Protein AF-A0A1N6XEJ8-F1 (afdb_monomer)

pLDDT: mean 92.69, std 7.38, range [59.66, 98.38]

Structure (mmCIF, N/CA/C/O backbone):
data_AF-A0A1N6XEJ8-F1
#
_entry.id   AF-A0A1N6XEJ8-F1
#
loop_
_atom_site.group_PDB
_atom_site.id
_atom_site.type_symbol
_atom_site.label_atom_id
_atom_site.label_alt_id
_atom_site.label_comp_id
_atom_site.label_asym_id
_atom_site.label_entity_id
_atom_site.label_seq_id
_atom_site.pdbx_PDB_ins_code
_atom_site.Cartn_x
_atom_site.Cartn_y
_atom_site.Cartn_z
_atom_site.occupancy
_atom_site.B_iso_or_equiv
_atom_site.auth_seq_id
_atom_site.auth_comp_id
_atom_site.auth_asym_id
_atom_site.auth_atom_id
_atom_site.pdbx_PDB_model_num
ATOM 1 N N . MET A 1 1 ? 18.202 -12.005 -12.729 1.00 87.31 1 MET A N 1
ATOM 2 C CA . MET A 1 1 ? 17.990 -10.669 -12.115 1.00 87.31 1 MET A CA 1
ATOM 3 C C . MET A 1 1 ? 16.528 -10.241 -12.199 1.00 87.31 1 MET A C 1
ATOM 5 O O . MET A 1 1 ? 15.928 -10.116 -11.146 1.00 87.31 1 MET A O 1
ATOM 9 N N . ARG A 1 2 ? 15.918 -10.101 -13.391 1.00 94.50 2 ARG A N 1
ATOM 10 C CA . ARG A 1 2 ? 14.483 -9.757 -13.540 1.00 94.50 2 ARG A CA 1
ATOM 11 C C . ARG A 1 2 ? 13.550 -10.636 -12.692 1.00 94.50 2 ARG A C 1
ATOM 13 O O . ARG A 1 2 ? 12.811 -10.110 -11.870 1.00 94.50 2 ARG A O 1
ATOM 20 N N . ASP A 1 3 ? 13.650 -11.954 -12.832 1.00 97.25 3 ASP A N 1
ATOM 21 C CA . ASP A 1 3 ? 12.742 -12.891 -12.148 1.00 97.25 3 ASP A CA 1
ATOM 22 C C . ASP A 1 3 ? 12.876 -12.854 -10.624 1.00 97.25 3 ASP A C 1
ATOM 24 O O . ASP A 1 3 ? 11.913 -13.097 -9.906 1.00 97.25 3 ASP A O 1
ATOM 28 N N . LEU A 1 4 ? 14.065 -12.512 -10.116 1.00 97.75 4 LEU A N 1
ATOM 29 C CA . LEU A 1 4 ? 14.288 -12.321 -8.683 1.00 97.75 4 LEU A CA 1
ATOM 30 C C . LEU A 1 4 ? 13.461 -11.141 -8.159 1.00 97.75 4 LEU A C 1
ATOM 32 O O . LEU A 1 4 ? 12.858 -11.247 -7.094 1.00 97.75 4 LEU A O 1
ATOM 36 N N . PHE A 1 5 ? 13.422 -10.034 -8.906 1.00 94.75 5 PHE A N 1
ATOM 37 C CA . PHE A 1 5 ? 12.624 -8.868 -8.537 1.00 94.75 5 PHE A CA 1
ATOM 38 C C . PHE A 1 5 ? 11.131 -9.161 -8.642 1.00 94.75 5 PHE A C 1
ATOM 40 O O . PHE A 1 5 ? 10.413 -8.861 -7.695 1.00 94.75 5 PHE A O 1
ATOM 47 N N . ILE A 1 6 ? 10.680 -9.810 -9.721 1.00 96.25 6 ILE A N 1
ATOM 48 C CA . ILE A 1 6 ? 9.270 -10.207 -9.877 1.00 96.25 6 ILE A CA 1
ATOM 49 C C . ILE A 1 6 ? 8.830 -11.063 -8.685 1.00 96.25 6 ILE A C 1
ATOM 51 O O . ILE A 1 6 ? 7.902 -10.683 -7.977 1.00 96.25 6 ILE A O 1
ATOM 55 N N . LYS A 1 7 ? 9.579 -12.127 -8.367 1.00 98.19 7 LYS A N 1
ATOM 56 C CA . LYS A 1 7 ? 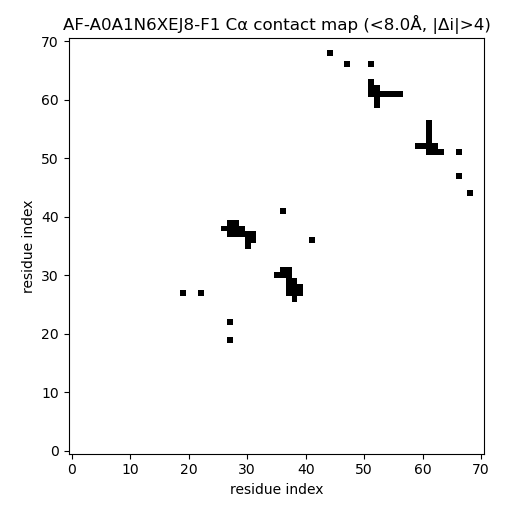9.289 -12.988 -7.210 1.00 98.19 7 LYS A CA 1
ATOM 57 C C . LYS A 1 7 ? 9.266 -12.224 -5.888 1.00 98.19 7 LYS A C 1
ATOM 59 O O . LYS A 1 7 ? 8.478 -12.539 -5.002 1.00 98.19 7 LYS A O 1
ATOM 64 N N . ARG A 1 8 ? 10.137 -11.224 -5.722 1.00 97.69 8 ARG A N 1
ATOM 65 C CA . ARG A 1 8 ? 10.162 -10.397 -4.510 1.00 97.69 8 ARG A CA 1
ATOM 66 C C . ARG A 1 8 ? 8.921 -9.505 -4.412 1.00 97.69 8 ARG A C 1
ATOM 68 O O . ARG A 1 8 ? 8.358 -9.405 -3.326 1.00 97.69 8 ARG A O 1
ATOM 75 N N . PHE A 1 9 ? 8.486 -8.893 -5.513 1.00 94.25 9 PHE A N 1
ATOM 76 C CA . PHE A 1 9 ? 7.251 -8.104 -5.551 1.00 94.25 9 PHE A CA 1
ATOM 77 C C . PHE A 1 9 ? 6.016 -8.974 -5.291 1.00 94.25 9 PHE A C 1
ATOM 79 O O . PHE A 1 9 ? 5.175 -8.596 -4.480 1.00 94.25 9 PHE A O 1
ATOM 86 N N . GLU A 1 10 ? 5.945 -10.163 -5.891 1.00 97.31 10 GLU A N 1
ATOM 87 C CA . GLU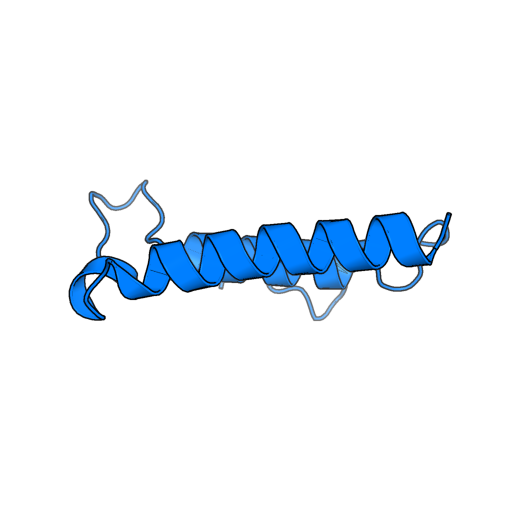 A 1 10 ? 4.877 -11.139 -5.632 1.00 97.31 10 GLU A CA 1
ATOM 88 C C . GLU A 1 10 ? 4.843 -11.570 -4.163 1.00 97.31 10 GLU A C 1
ATOM 90 O O . GLU A 1 10 ? 3.775 -11.622 -3.556 1.00 97.31 10 GLU A O 1
ATOM 95 N N . TYR A 1 11 ? 6.010 -11.815 -3.558 1.00 98.25 11 TYR A N 1
ATOM 96 C CA . TYR A 1 11 ? 6.111 -12.140 -2.137 1.00 98.25 11 TYR A CA 1
ATOM 97 C C . TYR A 1 11 ? 5.561 -11.016 -1.246 1.00 98.25 11 TYR A C 1
ATOM 99 O O . TYR A 1 11 ? 4.778 -11.288 -0.341 1.00 98.25 11 TYR A O 1
ATOM 107 N N . TYR A 1 12 ? 5.921 -9.754 -1.501 1.00 96.38 12 TYR A N 1
ATOM 108 C CA . TYR A 1 12 ? 5.386 -8.636 -0.716 1.00 96.38 12 TYR A CA 1
ATOM 109 C C . TYR A 1 12 ? 3.890 -8.420 -0.937 1.00 96.38 12 TYR A C 1
ATOM 111 O O . TYR A 1 12 ? 3.180 -8.143 0.028 1.00 96.38 12 TYR A O 1
ATOM 119 N N . LYS A 1 13 ? 3.399 -8.606 -2.168 1.00 95.50 13 LYS A N 1
ATOM 120 C CA . LYS A 1 13 ? 1.960 -8.586 -2.439 1.00 95.50 13 LYS A CA 1
ATOM 121 C C . LYS A 1 13 ? 1.242 -9.661 -1.618 1.00 95.50 13 LYS A C 1
ATOM 123 O O . LYS A 1 13 ? 0.272 -9.346 -0.945 1.00 95.50 13 LYS A O 1
ATOM 128 N N . MET A 1 14 ? 1.763 -10.888 -1.606 1.00 98.12 14 MET A N 1
ATOM 129 C CA . MET A 1 14 ? 1.200 -11.996 -0.827 1.00 98.12 14 MET A CA 1
ATOM 130 C C . MET A 1 14 ? 1.163 -11.701 0.677 1.00 98.12 14 MET A C 1
ATOM 132 O O . MET A 1 14 ? 0.190 -12.056 1.337 1.00 98.12 14 MET A O 1
ATOM 136 N N . LEU A 1 15 ? 2.184 -11.034 1.229 1.00 97.81 15 LEU A N 1
ATOM 137 C CA . LEU A 1 15 ? 2.141 -10.584 2.624 1.00 97.81 15 LEU A CA 1
ATOM 138 C C . LEU A 1 15 ? 1.020 -9.563 2.854 1.00 97.81 15 LEU A C 1
ATOM 140 O O . LEU A 1 15 ? 0.296 -9.694 3.834 1.00 97.81 15 LEU A O 1
ATOM 144 N N . GLY A 1 16 ? 0.857 -8.593 1.949 1.00 95.25 16 GLY A N 1
ATOM 145 C CA . GLY A 1 16 ? -0.233 -7.615 2.010 1.00 95.25 16 GLY A CA 1
ATOM 146 C C . GLY A 1 16 ? -1.616 -8.264 1.927 1.00 95.25 16 GLY A C 1
ATOM 147 O O . GLY A 1 16 ? -2.474 -7.969 2.753 1.00 95.25 16 GLY A O 1
ATOM 148 N N . ASP A 1 17 ? -1.802 -9.204 0.997 1.00 96.25 17 ASP A N 1
ATOM 149 C CA . ASP A 1 17 ? -3.055 -9.952 0.843 1.00 96.25 17 ASP A CA 1
ATOM 150 C C . ASP A 1 17 ? -3.405 -10.699 2.147 1.00 96.25 17 ASP A C 1
ATOM 152 O O . ASP A 1 17 ? -4.495 -10.528 2.688 1.00 96.25 17 ASP A O 1
ATOM 156 N N . LYS A 1 18 ? -2.443 -11.429 2.733 1.00 98.19 18 LYS A N 1
ATOM 157 C CA . LYS A 1 18 ? -2.624 -12.120 4.024 1.00 98.19 18 LYS A CA 1
ATOM 158 C C . LYS A 1 18 ? -2.862 -11.176 5.200 1.00 98.19 18 LYS A C 1
ATOM 160 O O . LYS A 1 18 ? -3.458 -11.576 6.198 1.00 98.19 18 LYS A O 1
ATOM 165 N N . SER A 1 19 ? -2.346 -9.950 5.146 1.00 96.25 19 SER A N 1
ATOM 166 C CA . SER A 1 19 ? -2.647 -8.934 6.154 1.00 96.25 19 SER A CA 1
ATOM 167 C C . SER A 1 19 ? -4.099 -8.471 6.059 1.00 96.25 19 SER A C 1
ATOM 169 O O . SER A 1 19 ? -4.728 -8.311 7.099 1.00 96.25 19 SER A O 1
ATOM 171 N N . PHE A 1 20 ? -4.653 -8.308 4.853 1.00 96.12 20 PHE A N 1
ATOM 172 C CA . PHE A 1 20 ? -6.067 -7.950 4.689 1.00 96.12 20 PHE A CA 1
ATOM 173 C C . PHE A 1 20 ? -7.011 -9.091 5.058 1.00 96.12 20 PHE A C 1
ATOM 175 O O . PHE A 1 20 ? -8.038 -8.831 5.667 1.00 96.12 20 PHE A O 1
ATOM 182 N N . GLU A 1 21 ? -6.641 -10.347 4.797 1.00 97.88 21 GLU A N 1
ATOM 183 C CA . GLU A 1 21 ? -7.424 -11.524 5.218 1.00 97.88 21 GLU A CA 1
ATOM 184 C C . GLU A 1 21 ? -7.642 -11.609 6.743 1.00 97.88 21 GLU A C 1
ATOM 186 O O . GLU A 1 21 ? -8.556 -12.289 7.202 1.00 97.88 21 GLU A O 1
ATOM 191 N N . GLN A 1 22 ? -6.809 -10.932 7.541 1.00 98.25 22 GLN A N 1
ATOM 192 C CA . GLN A 1 22 ? -6.929 -10.885 9.003 1.00 98.25 22 GLN A CA 1
ATOM 193 C C . GLN A 1 22 ? -7.868 -9.779 9.507 1.00 98.25 22 GLN A C 1
ATOM 195 O O . GLN A 1 22 ? -8.100 -9.691 10.714 1.00 98.25 22 GLN A O 1
ATOM 200 N N . LEU A 1 23 ? -8.373 -8.920 8.620 1.00 98.06 23 LEU A N 1
ATOM 201 C CA . LEU A 1 23 ? -9.165 -7.746 8.963 1.00 98.06 23 LEU A CA 1
ATOM 202 C C . LEU A 1 23 ? -10.571 -7.859 8.373 1.00 98.06 23 LEU A C 1
ATOM 204 O O . LEU A 1 23 ? -10.769 -8.345 7.264 1.00 98.06 23 LEU A O 1
ATOM 208 N N . SER A 1 24 ? -11.550 -7.364 9.121 1.00 98.38 24 SER A N 1
ATOM 209 C CA . SER A 1 24 ? -12.868 -7.027 8.572 1.00 98.38 24 SER A CA 1
ATOM 210 C C . SER A 1 24 ? -12.800 -5.746 7.740 1.00 98.38 24 SER A C 1
ATOM 212 O O . SER A 1 24 ? -11.895 -4.925 7.924 1.00 98.38 24 SER A O 1
ATOM 214 N N . ASP A 1 25 ? -13.790 -5.536 6.873 1.00 97.12 25 ASP A N 1
ATOM 215 C CA . ASP A 1 25 ? -13.919 -4.294 6.109 1.00 97.12 25 ASP A CA 1
ATOM 216 C C . ASP A 1 25 ? -13.963 -3.082 7.050 1.00 97.12 25 ASP A C 1
ATOM 218 O O . ASP A 1 25 ? -13.245 -2.105 6.831 1.00 97.12 25 ASP A O 1
ATOM 222 N N . GLU A 1 26 ? -14.704 -3.158 8.163 1.00 98.31 26 GLU A N 1
ATOM 223 C CA . GLU A 1 26 ? -14.745 -2.076 9.148 1.00 98.31 26 GLU A CA 1
ATOM 224 C C . GLU A 1 26 ? -13.352 -1.734 9.688 1.00 98.31 26 GLU A C 1
ATOM 226 O O . GLU A 1 26 ? -13.025 -0.559 9.833 1.00 98.31 26 GLU A O 1
ATOM 231 N N . GLN A 1 27 ? -12.504 -2.734 9.946 1.00 98.25 27 GLN A N 1
ATOM 232 C CA . GLN A 1 27 ? -11.131 -2.518 10.413 1.00 98.25 27 GLN A CA 1
ATOM 233 C C . GLN A 1 27 ? -10.211 -1.963 9.318 1.00 98.25 27 GLN A C 1
ATOM 235 O O . GLN A 1 27 ? -9.296 -1.203 9.629 1.00 98.25 27 GLN A O 1
ATOM 240 N N . ILE A 1 28 ? -10.448 -2.303 8.048 1.00 97.88 28 ILE A N 1
ATOM 241 C CA . ILE A 1 28 ? -9.696 -1.752 6.910 1.00 97.88 28 ILE A CA 1
ATOM 242 C C . ILE A 1 28 ? -9.958 -0.246 6.763 1.00 97.88 28 ILE A C 1
ATOM 244 O O . ILE A 1 28 ? -9.032 0.527 6.486 1.00 97.88 28 ILE A O 1
ATOM 248 N N . PHE A 1 29 ? -11.207 0.177 6.970 1.00 97.31 29 PHE A N 1
ATOM 249 C CA . PHE A 1 29 ? -11.615 1.580 6.888 1.00 97.31 29 PHE A CA 1
ATOM 250 C C . PHE A 1 29 ? -11.489 2.343 8.214 1.00 97.31 29 PHE A C 1
ATOM 252 O O . PHE A 1 29 ? -11.617 3.567 8.216 1.00 97.31 29 PHE A O 1
ATOM 259 N N . TRP A 1 30 ? -11.206 1.661 9.326 1.00 98.00 30 TRP A N 1
ATOM 260 C CA . TRP A 1 30 ? -11.091 2.289 10.639 1.00 98.00 30 TRP A CA 1
ATOM 261 C C . TRP A 1 30 ? -9.910 3.260 10.730 1.00 98.00 30 TRP A C 1
ATOM 263 O O . TRP A 1 30 ? -8.812 3.007 10.228 1.00 98.00 30 TRP A O 1
ATOM 273 N N . GLN A 1 31 ? -10.139 4.363 11.437 1.00 97.69 31 GLN A N 1
ATOM 274 C CA . GLN A 1 31 ? -9.180 5.431 11.676 1.00 97.69 31 GL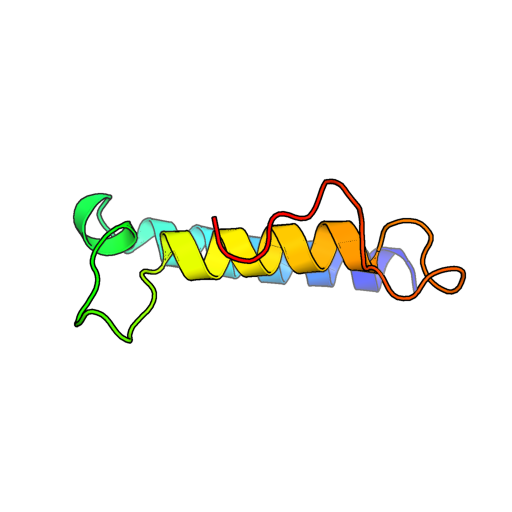N A CA 1
ATOM 275 C C . GLN A 1 31 ? -9.212 5.808 13.161 1.00 97.69 31 GLN A C 1
ATOM 277 O O . GLN A 1 31 ? -10.279 6.040 13.724 1.00 97.69 31 GLN A O 1
ATOM 282 N N . TYR A 1 32 ? -8.038 5.870 13.795 1.00 96.56 32 TYR A N 1
ATOM 283 C CA . TYR A 1 32 ? -7.925 6.148 15.230 1.00 96.56 32 TYR A CA 1
ATOM 284 C C . TYR A 1 32 ? -8.306 7.588 15.599 1.00 96.56 32 TYR A C 1
ATOM 286 O O . TYR A 1 32 ? -9.024 7.812 16.571 1.00 96.56 32 TYR A O 1
ATOM 294 N N . ASN A 1 33 ? -7.805 8.562 14.837 1.00 97.38 33 ASN A N 1
ATOM 295 C CA . ASN A 1 33 ? -8.073 9.990 14.998 1.00 97.38 33 ASN A CA 1
ATOM 296 C C . ASN A 1 33 ? -7.880 10.719 13.657 1.00 97.38 33 ASN A C 1
ATOM 298 O O . ASN A 1 33 ? -7.381 10.125 12.703 1.00 97.38 33 ASN A O 1
ATOM 302 N N . GLU A 1 34 ? -8.236 12.001 13.589 1.00 95.00 34 GLU A N 1
ATOM 303 C CA . GLU A 1 34 ? -8.176 12.823 12.365 1.00 95.00 34 GLU A CA 1
ATOM 304 C C . GLU A 1 34 ? -6.769 12.943 11.749 1.00 95.00 34 GLU A C 1
ATOM 306 O O . GLU A 1 34 ? -6.643 13.161 10.550 1.00 95.00 34 GLU A O 1
ATOM 311 N N . GLU A 1 35 ? -5.714 12.738 12.539 1.00 95.50 35 GLU A N 1
ATOM 312 C CA . GLU A 1 35 ? -4.316 12.810 12.089 1.00 95.50 35 GLU A CA 1
ATOM 313 C C . GLU A 1 35 ? -3.762 11.453 11.611 1.00 95.50 35 GLU A C 1
ATOM 315 O O . GLU A 1 35 ? -2.642 11.372 11.103 1.00 95.50 35 GLU A O 1
ATOM 320 N N . SER A 1 36 ? -4.523 10.368 11.786 1.00 95.50 36 SER A N 1
ATOM 321 C CA . SER A 1 36 ? -4.125 9.009 11.416 1.00 95.50 36 SER A CA 1
ATOM 322 C C . SER A 1 36 ? -4.744 8.596 10.086 1.00 95.50 36 SER A C 1
ATOM 324 O O . SER A 1 36 ? -5.907 8.870 9.826 1.00 95.50 36 SER A O 1
ATOM 326 N N . ASN A 1 37 ? -4.011 7.833 9.278 1.00 95.62 37 ASN A N 1
ATOM 327 C CA . ASN A 1 37 ? -4.582 7.187 8.096 1.00 95.62 37 ASN A CA 1
ATOM 328 C C . ASN A 1 37 ? -5.151 5.807 8.445 1.00 95.62 37 ASN A C 1
ATOM 330 O O . ASN A 1 37 ? -4.532 5.051 9.197 1.00 95.62 37 ASN A O 1
ATOM 334 N N . SER A 1 38 ? -6.286 5.449 7.839 1.00 96.88 38 SER A N 1
ATOM 335 C CA . SER A 1 38 ? -6.762 4.062 7.824 1.00 96.88 38 SER A CA 1
ATOM 336 C C . SER 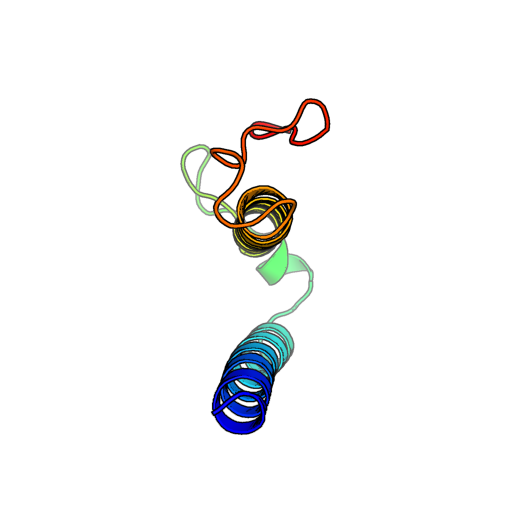A 1 38 ? -5.870 3.177 6.948 1.00 96.88 38 SER A C 1
ATOM 338 O O . SER A 1 38 ? -5.086 3.665 6.122 1.00 96.88 38 SER A O 1
ATOM 340 N N . VAL A 1 39 ? -6.014 1.855 7.079 1.00 96.69 39 VAL A N 1
ATOM 341 C CA . VAL A 1 39 ? -5.303 0.893 6.221 1.00 96.69 39 VAL A CA 1
ATOM 342 C C . VAL A 1 39 ? -5.621 1.157 4.745 1.00 96.69 39 VAL A C 1
ATOM 344 O O . VAL A 1 39 ? -4.708 1.192 3.919 1.00 96.69 39 VAL A O 1
ATOM 347 N N . ALA A 1 40 ? -6.889 1.427 4.418 1.00 95.56 40 ALA A N 1
ATOM 348 C CA . ALA A 1 40 ? -7.317 1.749 3.057 1.00 95.56 40 ALA A CA 1
ATOM 349 C C . ALA A 1 40 ? -6.572 2.965 2.473 1.00 95.56 40 ALA A C 1
ATOM 351 O O . ALA A 1 40 ? -6.085 2.915 1.340 1.00 95.56 40 ALA A O 1
ATOM 352 N N . ILE A 1 41 ? -6.434 4.041 3.255 1.00 95.06 41 ILE A N 1
ATOM 353 C CA . ILE A 1 41 ? -5.754 5.270 2.823 1.00 95.06 41 ILE A CA 1
ATOM 354 C C . ILE A 1 41 ? -4.250 5.039 2.641 1.00 95.06 41 ILE A C 1
ATOM 356 O O . ILE A 1 41 ? -3.680 5.443 1.624 1.00 95.06 41 ILE A O 1
ATOM 360 N N . ILE A 1 42 ? -3.604 4.313 3.561 1.00 94.75 42 ILE A N 1
ATOM 361 C CA . ILE A 1 42 ? -2.183 3.947 3.433 1.00 94.75 42 ILE A CA 1
ATOM 362 C C . ILE A 1 42 ? -1.942 3.198 2.116 1.00 94.75 42 ILE A C 1
ATOM 364 O O . ILE A 1 42 ? -1.034 3.540 1.355 1.00 94.75 42 ILE A O 1
ATOM 368 N N . VAL A 1 43 ? -2.776 2.203 1.811 1.00 94.31 43 VAL A N 1
ATOM 369 C CA . VAL A 1 43 ? -2.647 1.383 0.599 1.00 94.31 43 VAL A CA 1
ATOM 370 C C . VAL A 1 43 ? -2.889 2.214 -0.659 1.00 94.31 43 VAL A C 1
ATOM 372 O O . VAL A 1 43 ? -2.112 2.101 -1.610 1.00 94.31 43 VAL A O 1
ATOM 375 N N . LYS A 1 44 ? -3.895 3.100 -0.652 1.00 92.12 44 LYS A N 1
ATOM 376 C CA . LYS A 1 44 ? -4.155 4.052 -1.743 1.00 92.12 44 LYS A CA 1
ATOM 377 C C . LYS A 1 44 ? -2.924 4.915 -2.030 1.00 92.12 44 LYS A C 1
ATOM 379 O O . LYS A 1 44 ? -2.497 5.019 -3.183 1.00 92.12 44 LYS A O 1
ATOM 384 N N . HIS A 1 45 ? -2.297 5.477 -0.996 1.00 91.75 45 HIS A N 1
ATOM 385 C CA . HIS A 1 45 ? -1.098 6.299 -1.157 1.00 91.75 45 HIS A CA 1
ATOM 386 C C . HIS A 1 45 ? 0.109 5.505 -1.666 1.00 91.75 45 HIS A C 1
ATOM 388 O O . HIS A 1 45 ? 0.827 5.995 -2.543 1.00 91.75 45 HIS A O 1
ATOM 394 N N . ILE A 1 46 ? 0.331 4.288 -1.156 1.00 92.12 46 ILE A N 1
ATOM 395 C CA . ILE A 1 46 ? 1.411 3.411 -1.626 1.00 92.12 46 ILE A CA 1
ATOM 396 C C . ILE A 1 46 ? 1.193 3.069 -3.102 1.00 92.12 46 ILE A C 1
ATOM 398 O O . ILE A 1 46 ? 2.101 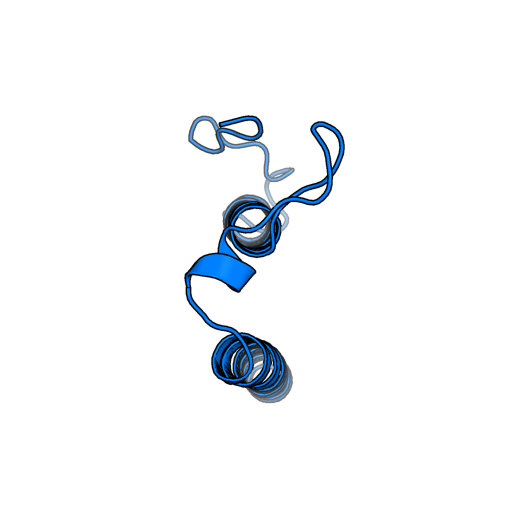3.270 -3.906 1.00 92.12 46 ILE A O 1
ATOM 402 N N . ALA A 1 47 ? -0.008 2.631 -3.486 1.00 91.56 47 ALA A N 1
ATOM 403 C CA . A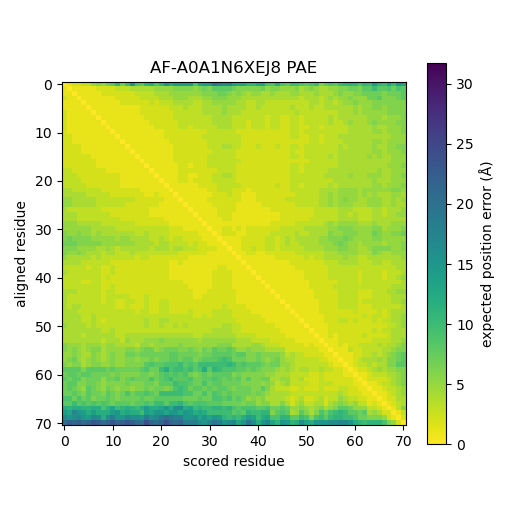LA A 1 47 ? -0.330 2.290 -4.870 1.00 91.56 47 ALA A CA 1
ATOM 404 C C . ALA A 1 47 ? -0.115 3.481 -5.818 1.00 91.56 47 ALA A C 1
ATOM 406 O O . ALA A 1 47 ? 0.554 3.345 -6.844 1.00 91.56 47 ALA A O 1
ATOM 407 N N . GLY A 1 48 ? -0.595 4.671 -5.443 1.00 91.56 48 GLY A N 1
ATOM 408 C CA . GLY A 1 48 ? -0.376 5.891 -6.220 1.00 91.56 48 GLY A CA 1
ATOM 409 C C . GLY A 1 48 ? 1.100 6.292 -6.315 1.00 91.56 48 GLY A C 1
ATOM 410 O O . GLY A 1 48 ? 1.543 6.775 -7.355 1.00 91.56 48 GLY A O 1
ATOM 411 N N . ASN A 1 49 ? 1.888 6.092 -5.251 1.00 91.19 49 ASN A N 1
ATOM 412 C CA . ASN A 1 49 ? 3.335 6.347 -5.248 1.00 91.19 49 ASN A CA 1
ATOM 413 C C . ASN A 1 49 ? 4.086 5.402 -6.185 1.00 91.19 49 ASN A C 1
ATOM 415 O O . ASN A 1 49 ? 4.883 5.862 -7.002 1.00 91.19 49 ASN A O 1
ATOM 419 N N . MET A 1 50 ? 3.780 4.107 -6.105 1.00 90.25 50 MET A N 1
ATOM 420 C CA . MET A 1 50 ? 4.372 3.098 -6.974 1.00 90.25 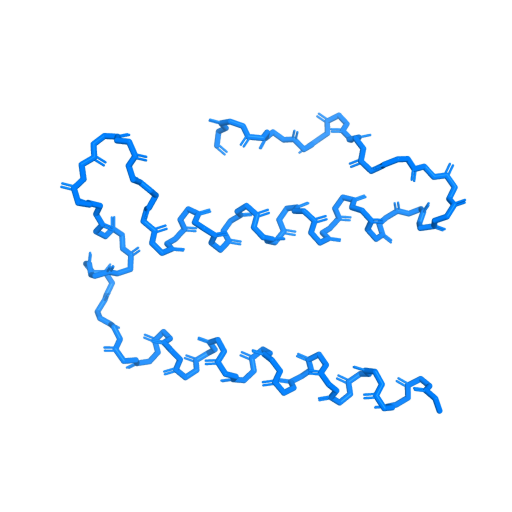50 MET A CA 1
ATOM 421 C C . MET A 1 50 ? 4.027 3.375 -8.440 1.00 90.25 50 MET A C 1
ATOM 423 O O . MET A 1 50 ? 4.902 3.332 -9.297 1.00 90.25 50 MET A O 1
ATOM 427 N N . LEU A 1 51 ? 2.777 3.731 -8.744 1.00 91.81 51 LEU A N 1
ATOM 428 C CA . LEU A 1 51 ? 2.380 4.036 -10.116 1.00 91.81 51 LEU A CA 1
ATOM 429 C C . LEU A 1 51 ? 3.105 5.274 -10.656 1.00 91.81 51 LEU A C 1
ATOM 431 O O . LEU A 1 51 ? 3.652 5.241 -11.758 1.00 91.81 51 LEU A O 1
ATOM 435 N N . SER A 1 52 ? 3.130 6.363 -9.887 1.00 92.94 52 SER A N 1
ATOM 436 C CA . SER A 1 52 ? 3.661 7.633 -10.378 1.00 92.94 52 SER A CA 1
ATOM 437 C C . SER A 1 52 ? 5.182 7.604 -10.551 1.00 92.94 52 SER A C 1
ATOM 439 O O . SER A 1 52 ? 5.674 8.052 -11.582 1.00 92.94 52 SER A O 1
ATOM 441 N N . ARG A 1 53 ? 5.923 7.011 -9.602 1.00 91.06 53 ARG A N 1
ATOM 442 C CA . ARG A 1 53 ? 7.396 6.953 -9.638 1.00 91.06 53 ARG A CA 1
ATOM 443 C C . ARG A 1 53 ? 7.964 5.916 -10.600 1.00 91.06 53 ARG A C 1
ATOM 445 O O . ARG A 1 53 ? 9.093 6.079 -11.053 1.00 91.06 53 ARG A O 1
ATOM 452 N N . TRP A 1 54 ? 7.217 4.857 -10.912 1.00 91.56 54 TRP A N 1
ATOM 453 C CA . TRP A 1 54 ? 7.658 3.849 -11.883 1.00 91.56 54 TRP A CA 1
ATOM 454 C C . TRP A 1 54 ? 7.161 4.119 -13.311 1.00 91.56 54 TRP A C 1
ATOM 456 O O . TRP A 1 54 ? 7.599 3.440 -14.240 1.00 91.56 54 TRP A O 1
ATOM 466 N N . THR A 1 55 ? 6.306 5.126 -13.513 1.00 91.50 55 THR A N 1
ATOM 467 C CA . THR A 1 55 ? 5.961 5.630 -14.850 1.00 91.50 55 THR A CA 1
ATOM 468 C C . THR A 1 55 ? 7.063 6.563 -15.341 1.00 91.50 55 THR A C 1
ATOM 470 O O . THR A 1 55 ? 7.412 7.517 -14.653 1.00 91.50 55 THR A O 1
ATOM 473 N N . ASP A 1 56 ? 7.607 6.297 -16.532 1.00 91.50 56 ASP A N 1
ATOM 474 C CA . ASP A 1 56 ? 8.781 7.002 -17.075 1.00 91.50 56 ASP A CA 1
ATOM 475 C C . ASP A 1 56 ? 9.997 6.951 -16.137 1.00 91.50 56 ASP A C 1
ATOM 477 O O . ASP A 1 56 ? 10.746 7.915 -15.987 1.00 91.50 56 ASP A O 1
ATOM 481 N N . PHE A 1 57 ? 10.195 5.794 -15.499 1.00 89.44 57 PHE A N 1
ATOM 482 C CA . PHE A 1 57 ? 11.269 5.568 -14.537 1.00 89.44 57 PHE A CA 1
ATOM 483 C C . PHE A 1 57 ? 12.639 6.012 -15.086 1.00 89.44 57 PHE A C 1
ATOM 485 O O . PHE A 1 57 ? 13.020 5.649 -16.202 1.00 89.44 57 PHE A O 1
ATOM 492 N N . LEU A 1 58 ? 13.376 6.783 -14.276 1.00 90.56 58 LEU A N 1
ATOM 493 C CA . LEU A 1 58 ? 14.658 7.443 -14.595 1.00 90.56 58 LEU A CA 1
ATOM 494 C C . LEU A 1 58 ? 14.589 8.602 -15.604 1.00 90.56 58 LEU A C 1
ATOM 496 O O . LEU A 1 58 ? 15.635 9.148 -15.953 1.00 90.56 58 LEU A O 1
ATOM 500 N N . LYS A 1 59 ? 13.397 8.980 -16.075 1.00 93.38 59 LYS A N 1
ATOM 501 C CA . LYS A 1 59 ? 13.196 10.113 -16.993 1.00 93.38 59 LYS A CA 1
ATOM 502 C C . LYS A 1 59 ? 12.407 11.265 -16.376 1.00 93.38 59 LYS A C 1
ATOM 504 O O . LYS A 1 59 ? 12.481 12.370 -16.900 1.00 93.38 59 LYS A O 1
ATOM 509 N N . ASP A 1 60 ? 11.677 11.006 -15.297 1.00 92.81 60 ASP A N 1
ATOM 510 C CA . ASP A 1 60 ? 10.835 11.977 -14.600 1.00 92.81 60 ASP A CA 1
ATOM 511 C C . ASP A 1 60 ? 10.912 11.772 -13.072 1.00 92.81 60 ASP A C 1
ATOM 513 O O . ASP A 1 60 ? 11.308 10.698 -12.605 1.00 92.81 60 ASP A O 1
ATOM 517 N N 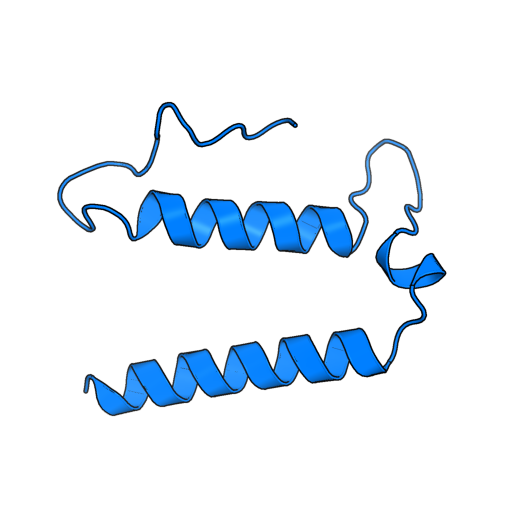. ASP A 1 61 ? 10.551 12.794 -12.294 1.00 88.25 61 ASP A N 1
ATOM 518 C CA . ASP A 1 61 ? 10.557 12.798 -10.822 1.00 88.25 61 ASP A CA 1
ATOM 519 C C . ASP A 1 61 ? 9.345 12.073 -10.198 1.00 88.25 61 ASP A C 1
ATOM 521 O O . ASP A 1 61 ? 9.346 11.729 -9.006 1.00 88.25 61 ASP A O 1
ATOM 525 N N . GLY A 1 62 ? 8.345 11.766 -11.029 1.00 87.50 62 GLY A N 1
ATOM 526 C CA . GLY A 1 62 ? 7.148 11.019 -10.668 1.00 87.50 62 GLY A CA 1
ATOM 527 C C . GLY A 1 62 ? 5.988 11.883 -10.174 1.00 87.50 62 GLY A C 1
ATOM 528 O O . GLY A 1 62 ? 4.991 11.309 -9.719 1.00 87.50 62 GLY A O 1
ATOM 529 N N . GLU A 1 63 ? 6.082 13.213 -10.255 1.00 88.19 63 GLU A N 1
ATOM 530 C CA . GLU A 1 63 ? 4.935 14.109 -10.119 1.00 88.19 63 GLU A CA 1
ATOM 531 C C . GLU A 1 63 ? 4.117 14.077 -11.411 1.00 88.19 63 GLU A C 1
ATOM 533 O O . GLU A 1 63 ? 4.598 14.371 -12.502 1.00 88.19 63 GLU A O 1
ATOM 538 N N . LYS A 1 64 ? 2.854 13.659 -11.305 1.00 87.06 64 LYS A N 1
ATOM 539 C CA . LYS A 1 64 ? 1.985 13.458 -12.466 1.00 87.06 64 LYS A CA 1
ATOM 540 C C . LYS A 1 64 ? 0.699 14.269 -12.303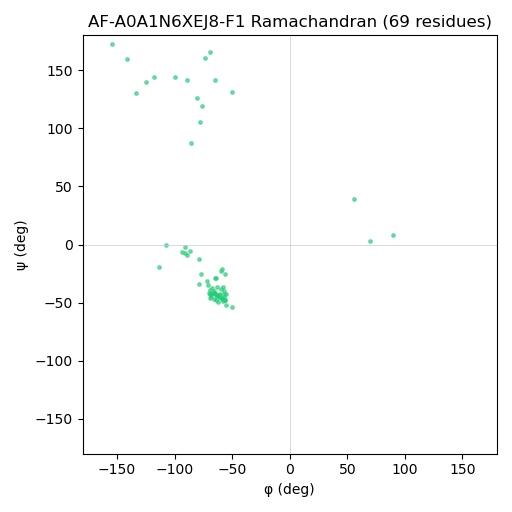 1.00 87.06 64 LYS A C 1
ATOM 542 O O . LYS A 1 64 ? 0.132 14.233 -11.214 1.00 87.06 64 LYS A O 1
ATOM 547 N N . PRO A 1 65 ? 0.161 14.908 -13.363 1.00 87.56 65 PRO A N 1
ATOM 548 C CA . PRO A 1 65 ? -1.095 15.668 -13.282 1.00 87.56 65 PRO A CA 1
ATOM 549 C C . PRO A 1 65 ? -2.293 14.859 -12.764 1.00 87.56 65 PRO A C 1
ATOM 551 O O . PRO A 1 65 ? -3.231 15.417 -12.213 1.00 87.56 65 PRO A O 1
ATOM 554 N N . TRP A 1 66 ? -2.260 13.535 -12.941 1.00 85.75 66 TRP A N 1
ATOM 555 C CA . TRP A 1 66 ? -3.293 12.606 -12.475 1.00 85.75 66 TRP A CA 1
ATOM 556 C C . TRP A 1 66 ? -3.038 12.039 -11.070 1.00 85.75 66 TRP A C 1
ATOM 558 O O . TRP A 1 66 ? -3.841 11.255 -10.569 1.00 85.75 66 TRP A O 1
ATOM 568 N N . ARG A 1 67 ? -1.916 12.380 -10.426 1.00 82.12 67 ARG A N 1
ATOM 569 C CA . ARG A 1 67 ? -1.611 11.969 -9.054 1.00 82.12 67 ARG A CA 1
ATOM 570 C C . ARG A 1 67 ? -2.262 12.968 -8.099 1.00 82.12 67 ARG A C 1
ATOM 572 O O . ARG A 1 67 ? -1.622 13.920 -7.669 1.00 82.12 67 ARG A O 1
ATOM 579 N N . ASN A 1 68 ? -3.523 12.733 -7.748 1.00 75.56 68 ASN A N 1
ATOM 580 C CA . ASN A 1 68 ? -4.157 13.494 -6.677 1.00 75.56 68 ASN A CA 1
ATOM 581 C C . ASN A 1 68 ? -3.679 12.958 -5.321 1.00 75.56 68 ASN A C 1
ATOM 583 O O . ASN A 1 68 ? -3.994 11.828 -4.953 1.00 75.56 68 ASN A O 1
ATOM 587 N N . ARG A 1 69 ? -2.796 13.699 -4.646 1.00 67.06 69 ARG A N 1
ATOM 588 C CA . ARG A 1 69 ? -2.083 13.209 -3.455 1.00 67.06 69 ARG A CA 1
ATOM 589 C C . ARG A 1 69 ? -2.941 13.252 -2.193 1.00 67.06 69 ARG A C 1
ATOM 591 O O . ARG A 1 69 ? -2.779 12.370 -1.351 1.00 67.06 69 ARG A O 1
ATOM 598 N N . ASP A 1 70 ? -3.808 14.253 -2.112 1.00 65.81 70 ASP A N 1
ATOM 599 C CA . ASP A 1 70 ? -4.518 14.645 -0.894 1.00 65.81 70 ASP A CA 1
ATOM 600 C C . ASP A 1 70 ? -6.014 14.268 -0.934 1.00 65.81 70 ASP A C 1
ATOM 602 O O . ASP A 1 70 ? -6.726 14.495 0.039 1.00 65.81 70 ASP A O 1
ATOM 606 N N . GLU A 1 71 ? -6.479 13.659 -2.035 1.00 59.66 71 GLU A N 1
ATOM 607 C CA . GLU A 1 71 ? -7.832 13.090 -2.189 1.00 59.66 71 GLU A CA 1
ATOM 608 C C . GLU A 1 71 ? -7.851 11.564 -2.106 1.00 59.66 71 GLU A C 1
ATOM 610 O O . GLU A 1 71 ? -6.963 10.880 -2.668 1.00 59.66 71 GLU A O 1
#

Foldseek 3Di:
DVVVVVVVVVVVVVVVVVVVVVDDPCQQCDAPDPVGHHVVLVVVQVVLQCVQCPVCPPNDPSDDPPSPNPD

Solvent-accessible surface area (backbone atoms only — not comparable to full-atom values): 4315 Å² total; per-residue (Å²): 111,71,67,59,52,52,52,50,54,52,50,51,48,52,52,52,52,58,56,50,74,76,47,54,72,68,61,34,65,39,55,92,48,96,90,47,74,19,58,52,54,52,50,53,52,50,54,54,49,55,53,31,46,61,47,60,58,93,76,54,93,30,86,46,98,84,62,65,84,91,112

Secondary structure (DSSP, 8-state):
-HHHHHHHHHHHHHHHHHHHTTS-HHHHH--SSTTSPPHHHHHHHHHHHHHHHHTTTTTS-S--TT--S--

Radius of gyration: 15.0 Å; Cα contacts (8 Å, |Δi|>4): 31; chains: 1; bounding box: 33×29×32 Å

Sequence (71 aa):
MRDLFIKRFEYYKMLGDKSFEQLSDEQIFWQYNEESNSVAIIVKHIAGNMLSRWTDFLKDDGEKPWRNRDE

Mean predicted aligned error: 3.84 Å